Protein AF-A0A438EHL0-F1 (afdb_monomer)

pLDDT: mean 76.4, std 16.24, range [43.78, 95.75]

Structure (mmCIF, N/CA/C/O backbone):
data_AF-A0A438EHL0-F1
#
_entry.id   AF-A0A438EHL0-F1
#
loop_
_atom_site.group_PDB
_atom_site.id
_atom_site.type_symbol
_atom_site.label_atom_id
_atom_site.label_alt_id
_atom_site.label_comp_id
_atom_site.label_asym_id
_atom_site.label_entity_id
_atom_site.label_seq_id
_atom_site.pdbx_PDB_ins_code
_atom_site.Cartn_x
_atom_site.Cartn_y
_atom_site.Cartn_z
_atom_site.occupancy
_atom_site.B_iso_or_equiv
_atom_site.auth_seq_id
_atom_site.auth_comp_id
_atom_site.auth_asym_id
_atom_site.auth_atom_id
_atom_site.pdbx_PDB_model_num
ATOM 1 N N . MET A 1 1 ? 23.486 -29.432 -40.427 1.00 43.78 1 MET A N 1
ATOM 2 C CA . MET A 1 1 ? 23.519 -28.506 -39.273 1.00 43.78 1 MET A CA 1
ATOM 3 C C . MET A 1 1 ? 22.447 -27.451 -39.514 1.00 43.78 1 MET A C 1
ATOM 5 O O . MET A 1 1 ? 22.687 -26.697 -40.431 1.00 43.78 1 MET A O 1
ATOM 9 N N . GLU A 1 2 ? 21.289 -27.437 -38.821 1.00 53.62 2 GLU A N 1
ATOM 10 C CA . GLU A 1 2 ? 20.375 -26.251 -38.755 1.00 53.62 2 GLU A CA 1
ATOM 11 C C . GLU A 1 2 ? 19.065 -26.421 -37.938 1.00 53.62 2 GLU A C 1
ATOM 13 O O . GLU A 1 2 ? 18.179 -25.575 -37.999 1.00 53.62 2 GLU A O 1
ATOM 18 N N . VAL A 1 3 ? 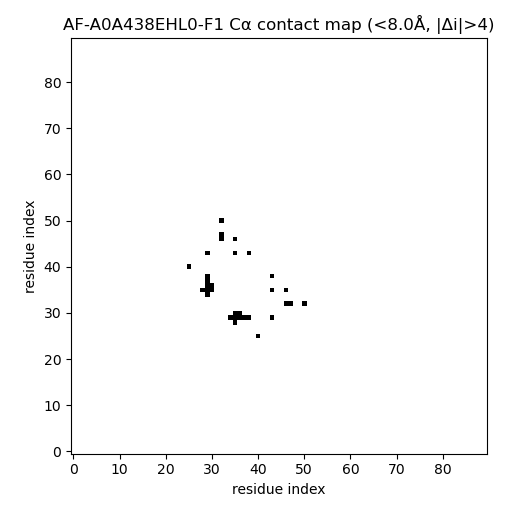18.909 -27.446 -37.089 1.00 50.84 3 VAL A N 1
ATOM 19 C CA . VAL A 1 3 ? 17.657 -27.620 -36.303 1.00 50.84 3 VAL A CA 1
ATOM 20 C C . VAL A 1 3 ? 17.664 -26.843 -34.965 1.00 50.84 3 VAL A C 1
ATOM 22 O O . VAL A 1 3 ? 16.735 -26.928 -34.165 1.00 50.84 3 VAL A O 1
ATOM 25 N N . SER A 1 4 ? 18.683 -26.018 -34.704 1.00 53.03 4 SER A N 1
ATOM 26 C CA . SER A 1 4 ? 18.837 -25.319 -33.412 1.00 53.03 4 SER A CA 1
ATOM 27 C C . SER A 1 4 ? 18.113 -23.966 -33.328 1.00 53.03 4 SER A C 1
ATOM 29 O O . SER A 1 4 ? 17.937 -23.434 -32.235 1.00 53.03 4 SER A O 1
ATOM 31 N N . ARG A 1 5 ? 17.632 -23.405 -34.448 1.00 54.06 5 ARG A N 1
ATOM 32 C CA . ARG A 1 5 ? 17.134 -22.014 -34.525 1.00 54.06 5 ARG A CA 1
ATOM 33 C C . ARG A 1 5 ? 15.606 -21.876 -34.579 1.00 54.06 5 ARG A C 1
ATOM 35 O O . ARG A 1 5 ? 15.085 -20.954 -35.195 1.00 54.06 5 ARG A O 1
ATOM 42 N N . CYS A 1 6 ? 14.855 -22.772 -33.940 1.00 51.38 6 CYS A N 1
ATOM 43 C CA . CYS A 1 6 ? 13.390 -22.625 -33.836 1.00 51.38 6 CYS A CA 1
ATOM 44 C C . CYS A 1 6 ? 12.865 -22.592 -32.388 1.00 51.38 6 CYS A C 1
ATOM 46 O O . CYS A 1 6 ? 11.793 -22.046 -32.120 1.00 51.38 6 CYS A O 1
ATOM 48 N N . LYS A 1 7 ? 13.646 -23.081 -31.414 1.00 53.59 7 LYS A N 1
ATOM 49 C CA . LYS A 1 7 ? 13.230 -23.150 -30.000 1.00 53.59 7 LYS A CA 1
ATOM 50 C C . LYS A 1 7 ? 13.473 -21.840 -29.229 1.00 53.59 7 LYS A C 1
ATOM 52 O O . LYS A 1 7 ? 12.692 -21.496 -28.342 1.00 53.59 7 LYS A O 1
ATOM 57 N N . GLU A 1 8 ? 14.479 -21.051 -29.615 1.00 51.81 8 GLU A N 1
ATOM 58 C CA . GLU A 1 8 ? 14.835 -19.783 -28.946 1.00 51.81 8 GLU A CA 1
ATOM 59 C C . GLU A 1 8 ? 13.847 -18.635 -29.216 1.00 51.81 8 GLU A C 1
ATOM 61 O O . GLU A 1 8 ? 13.502 -17.867 -28.312 1.00 51.81 8 GLU A O 1
ATOM 66 N N . MET A 1 9 ? 13.301 -18.561 -30.433 1.00 52.22 9 MET A N 1
ATOM 67 C CA . MET A 1 9 ? 12.383 -17.494 -30.861 1.00 52.22 9 MET A CA 1
ATOM 68 C C . MET A 1 9 ? 11.072 -17.466 -30.053 1.00 52.22 9 MET A C 1
ATOM 70 O O . MET A 1 9 ? 10.471 -16.404 -29.858 1.00 52.22 9 MET A O 1
ATOM 74 N N . SER A 1 10 ? 10.616 -18.625 -29.564 1.00 60.84 10 SER A N 1
ATOM 75 C CA . SER A 1 10 ? 9.407 -18.753 -28.738 1.00 60.84 10 SER A CA 1
ATOM 76 C C . SER A 1 10 ? 9.636 -18.246 -27.305 1.00 60.84 10 SER A C 1
ATOM 78 O O . SER A 1 10 ? 8.835 -17.473 -26.765 1.00 60.84 10 SER A O 1
ATOM 80 N N . GLY A 1 11 ? 10.789 -18.587 -26.718 1.00 69.00 11 GLY A N 1
ATOM 81 C CA . GLY A 1 11 ? 11.171 -18.163 -25.370 1.00 69.00 11 GLY A CA 1
ATOM 82 C C . GLY A 1 11 ? 11.383 -16.651 -25.255 1.00 69.00 11 GLY A C 1
ATOM 83 O O . GLY A 1 11 ? 10.919 -16.025 -24.296 1.00 69.00 11 GLY A O 1
ATOM 84 N N . GLU A 1 12 ? 12.008 -16.022 -26.254 1.00 70.94 12 GLU A N 1
ATOM 85 C CA . GLU A 1 12 ? 12.182 -14.566 -26.280 1.00 70.94 12 GLU A CA 1
ATOM 86 C C . GLU A 1 12 ? 10.852 -13.810 -26.378 1.00 70.94 12 GLU A C 1
ATOM 88 O O . GLU A 1 12 ? 10.630 -12.831 -25.654 1.00 70.94 12 GLU A O 1
ATOM 93 N N . LYS A 1 13 ? 9.932 -14.265 -27.240 1.00 75.56 13 LYS A N 1
ATOM 94 C CA . LYS A 1 13 ? 8.592 -13.669 -27.369 1.00 75.56 13 LYS A CA 1
ATOM 95 C C . LYS A 1 13 ? 7.839 -13.737 -26.039 1.00 75.56 13 LYS A C 1
ATOM 97 O O . LYS A 1 13 ? 7.246 -12.736 -25.620 1.00 75.56 13 LYS A O 1
ATOM 102 N N . LEU A 1 14 ? 7.914 -14.868 -25.334 1.00 77.69 14 LEU A N 1
ATOM 103 C CA . LEU A 1 14 ? 7.318 -15.032 -24.006 1.00 77.69 14 LEU A CA 1
ATOM 104 C C . LEU A 1 14 ? 7.967 -14.107 -22.966 1.00 77.69 14 LEU A C 1
ATOM 106 O O . LEU A 1 14 ? 7.261 -13.423 -22.221 1.00 77.69 14 LEU A O 1
ATOM 110 N N . ARG A 1 15 ? 9.302 -14.007 -22.949 1.00 78.69 15 ARG A N 1
ATOM 111 C CA . ARG A 1 15 ? 10.043 -13.090 -22.064 1.00 78.69 15 ARG A CA 1
ATOM 112 C C . ARG A 1 15 ? 9.645 -11.632 -22.290 1.00 78.69 15 ARG A C 1
ATOM 114 O O . ARG A 1 15 ? 9.382 -10.912 -21.324 1.00 78.69 15 ARG A O 1
ATOM 121 N N . ARG A 1 16 ? 9.520 -11.198 -23.549 1.00 81.19 16 ARG A N 1
ATOM 122 C CA . ARG A 1 16 ? 9.049 -9.847 -23.909 1.00 81.19 16 ARG A CA 1
ATOM 123 C C . ARG A 1 16 ? 7.615 -9.604 -23.427 1.00 81.19 16 ARG A C 1
ATOM 125 O O . ARG A 1 16 ? 7.346 -8.556 -22.835 1.00 81.19 16 ARG A O 1
ATOM 132 N N . ARG A 1 17 ? 6.705 -10.572 -23.603 1.00 83.38 17 ARG A N 1
ATOM 133 C CA . ARG A 1 17 ? 5.326 -10.502 -23.073 1.00 83.38 17 ARG A CA 1
AT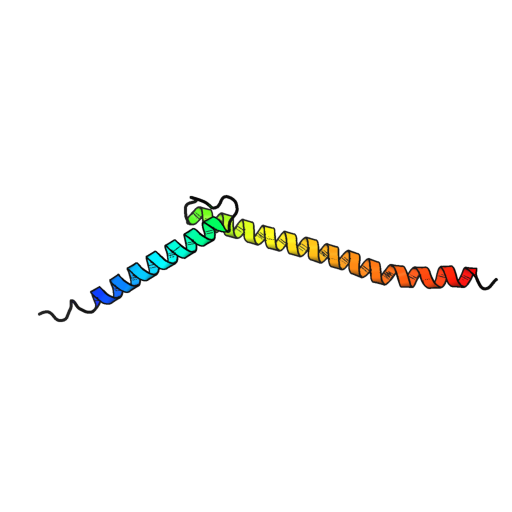OM 134 C C . ARG A 1 17 ? 5.313 -10.382 -21.546 1.00 83.38 17 ARG A C 1
ATOM 136 O O . ARG A 1 17 ? 4.624 -9.511 -21.013 1.00 83.38 17 ARG A O 1
ATOM 143 N N . ARG A 1 18 ? 6.122 -11.184 -20.845 1.00 85.12 18 ARG A N 1
ATOM 144 C CA . ARG A 1 18 ? 6.230 -11.161 -19.378 1.00 85.12 18 ARG A CA 1
ATOM 145 C C . ARG A 1 18 ? 6.736 -9.810 -18.874 1.00 85.12 18 ARG A C 1
ATOM 147 O O . ARG A 1 18 ? 6.091 -9.212 -18.018 1.00 85.12 18 ARG A O 1
ATOM 154 N N . ARG A 1 19 ? 7.807 -9.269 -19.468 1.00 86.56 19 ARG A N 1
ATOM 155 C CA . ARG A 1 19 ? 8.341 -7.933 -19.134 1.00 86.56 19 ARG A CA 1
ATOM 156 C C . ARG A 1 19 ? 7.300 -6.827 -19.336 1.00 86.56 19 ARG A C 1
ATOM 158 O O . ARG A 1 19 ? 7.120 -5.983 -18.461 1.00 86.56 19 ARG A O 1
ATOM 165 N N . ARG A 1 20 ? 6.558 -6.854 -20.452 1.00 87.31 20 ARG A N 1
ATOM 166 C CA . ARG A 1 20 ? 5.462 -5.898 -20.712 1.00 87.31 20 ARG A CA 1
ATOM 167 C C . ARG A 1 20 ? 4.346 -6.007 -19.670 1.00 87.31 20 ARG A C 1
ATOM 169 O O . ARG A 1 20 ? 3.850 -4.982 -19.209 1.00 87.31 20 ARG A O 1
ATOM 176 N N . SER A 1 21 ? 3.975 -7.226 -19.278 1.00 88.75 21 SER A N 1
ATOM 177 C CA . SER A 1 21 ? 2.970 -7.471 -18.236 1.00 88.75 21 SER A CA 1
ATOM 178 C C . SER A 1 21 ? 3.414 -6.922 -16.877 1.00 88.75 21 SER A C 1
ATOM 180 O O . SER A 1 21 ? 2.6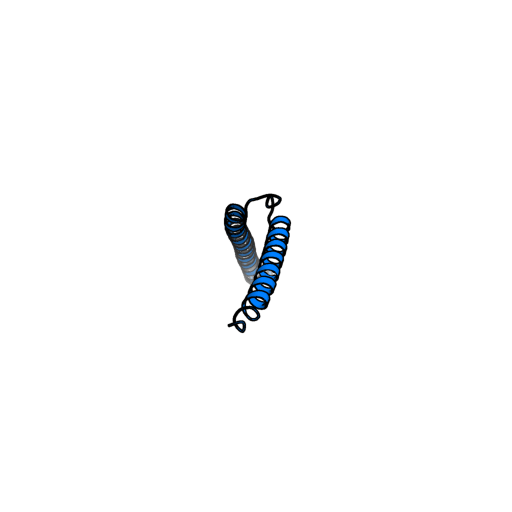75 -6.161 -16.254 1.00 88.75 21 SER A O 1
ATOM 182 N N . VAL A 1 22 ? 4.653 -7.209 -16.461 1.00 88.62 22 VAL A N 1
ATOM 183 C CA . VAL A 1 22 ? 5.228 -6.690 -15.208 1.00 88.62 22 VAL A CA 1
ATOM 184 C C . VAL A 1 22 ? 5.228 -5.161 -15.205 1.00 88.62 22 VAL A C 1
ATOM 186 O O . VAL A 1 22 ? 4.722 -4.557 -14.264 1.00 88.62 22 VAL A O 1
ATOM 189 N N . ARG A 1 23 ? 5.672 -4.516 -16.291 1.00 87.06 23 ARG A N 1
ATOM 190 C CA . ARG A 1 23 ? 5.679 -3.047 -16.396 1.00 87.06 23 ARG A CA 1
ATOM 191 C C . ARG A 1 23 ? 4.276 -2.439 -16.276 1.00 87.06 23 ARG A C 1
ATOM 193 O O . ARG A 1 23 ? 4.113 -1.401 -15.640 1.00 87.06 23 ARG A O 1
ATOM 200 N N . ARG A 1 24 ? 3.247 -3.087 -16.840 1.00 89.81 24 ARG A N 1
ATOM 201 C CA . ARG A 1 24 ? 1.841 -2.663 -16.681 1.00 89.81 24 ARG A CA 1
AT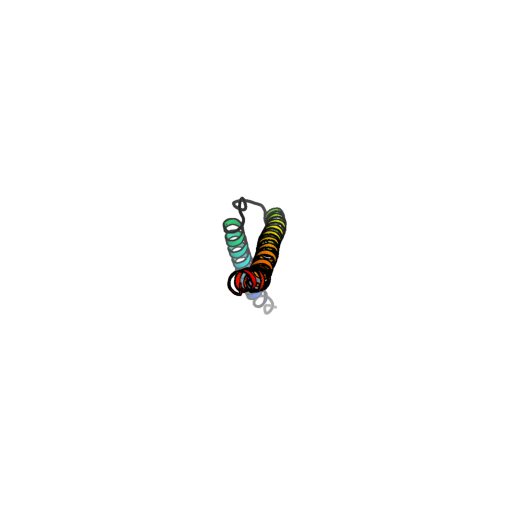OM 202 C C . ARG A 1 24 ? 1.366 -2.790 -15.231 1.00 89.81 24 ARG A C 1
ATOM 204 O O . ARG A 1 24 ? 0.695 -1.883 -14.746 1.00 89.81 24 ARG A O 1
ATOM 211 N N . LYS A 1 25 ? 1.721 -3.881 -14.543 1.00 90.00 25 LYS A N 1
ATOM 212 C CA . LYS A 1 25 ? 1.382 -4.097 -13.125 1.00 90.00 25 LYS A CA 1
ATOM 213 C C . LYS A 1 25 ? 2.060 -3.068 -12.219 1.00 90.00 25 LYS A C 1
ATOM 215 O O . LYS A 1 25 ? 1.379 -2.450 -11.411 1.00 90.00 25 LYS A O 1
ATOM 220 N N . VAL A 1 26 ? 3.351 -2.805 -12.426 1.00 88.62 26 VAL A N 1
ATOM 221 C CA . VAL A 1 26 ? 4.097 -1.772 -11.686 1.00 88.62 26 VAL A CA 1
ATOM 222 C C . VAL A 1 26 ? 3.478 -0.391 -11.914 1.00 88.62 26 VAL A C 1
ATOM 224 O O . VAL A 1 26 ? 3.221 0.326 -10.956 1.00 88.62 26 VAL A O 1
ATOM 227 N N . LYS A 1 27 ? 3.121 -0.036 -13.157 1.00 88.31 27 LYS A N 1
ATOM 228 C CA . LYS A 1 27 ? 2.455 1.246 -13.452 1.00 88.31 27 LYS A CA 1
ATOM 229 C C . LYS A 1 27 ? 1.075 1.370 -12.793 1.00 88.31 27 LYS A C 1
ATOM 231 O O . LYS A 1 27 ? 0.684 2.470 -12.413 1.00 88.31 27 LYS A O 1
ATOM 236 N N . LYS A 1 28 ? 0.328 0.268 -12.657 1.00 90.06 28 LYS A N 1
ATOM 237 C CA . LYS A 1 28 ? -0.919 0.250 -11.872 1.00 90.06 28 LYS A CA 1
ATOM 238 C C . LYS A 1 28 ? -0.635 0.481 -10.389 1.00 90.06 28 LYS A C 1
ATOM 240 O O . LYS A 1 28 ? -1.296 1.318 -9.789 1.00 90.06 28 LYS A O 1
ATOM 245 N N . LEU A 1 29 ? 0.375 -0.187 -9.831 1.00 89.12 29 LEU A N 1
ATOM 246 C CA . LEU A 1 29 ? 0.765 -0.014 -8.431 1.00 89.12 29 LEU A CA 1
ATOM 247 C C . LEU A 1 29 ? 1.177 1.436 -8.129 1.00 89.12 29 LEU A C 1
ATOM 249 O O . LEU A 1 29 ? 0.684 2.021 -7.174 1.00 89.12 29 LEU A O 1
ATOM 253 N N . GLN A 1 30 ? 1.955 2.070 -9.011 1.00 87.88 30 GLN A N 1
ATOM 254 C CA . GLN A 1 30 ? 2.327 3.491 -8.899 1.00 87.88 30 GLN A CA 1
ATOM 255 C C . GLN A 1 30 ? 1.130 4.455 -8.843 1.00 87.88 30 GLN A C 1
ATOM 257 O O . GLN A 1 30 ? 1.267 5.565 -8.337 1.00 87.88 30 GLN A O 1
ATOM 262 N N . ARG A 1 31 ? -0.027 4.073 -9.402 1.00 88.50 31 ARG A N 1
ATOM 263 C CA . ARG A 1 31 ? -1.256 4.882 -9.356 1.00 88.50 31 ARG A CA 1
ATOM 264 C C . ARG A 1 31 ? -2.060 4.660 -8.079 1.00 88.50 31 ARG A C 1
ATOM 266 O O . ARG A 1 31 ? -2.755 5.575 -7.663 1.00 88.50 31 ARG A O 1
ATOM 273 N N . LEU A 1 32 ? -1.990 3.457 -7.512 1.00 88.31 32 LEU A N 1
ATOM 274 C CA . LEU A 1 32 ? -2.713 3.085 -6.295 1.00 88.31 32 LEU A CA 1
ATOM 275 C C . LEU A 1 32 ? -2.020 3.608 -5.038 1.00 88.31 32 LEU A C 1
ATOM 277 O O . LEU A 1 32 ? -2.688 3.990 -4.086 1.00 88.31 32 LEU A O 1
ATOM 281 N N . ILE A 1 33 ? -0.687 3.619 -5.032 1.00 87.56 33 ILE A N 1
ATOM 282 C CA . ILE A 1 33 ? 0.078 4.036 -3.861 1.00 87.56 33 ILE A CA 1
ATOM 283 C C . ILE A 1 33 ? 0.194 5.564 -3.825 1.00 87.56 33 ILE A C 1
ATOM 285 O O . ILE A 1 33 ? 0.654 6.163 -4.807 1.00 87.56 33 ILE A O 1
ATOM 289 N N . PRO A 1 34 ? -0.175 6.216 -2.707 1.00 83.06 34 PRO A N 1
ATOM 290 C CA . PRO A 1 34 ? -0.024 7.657 -2.557 1.00 83.06 34 PRO A CA 1
ATOM 291 C C . PRO A 1 34 ? 1.451 8.052 -2.674 1.00 83.06 34 PRO A C 1
ATOM 293 O O . PRO A 1 34 ? 2.328 7.473 -2.033 1.00 83.06 34 PRO A O 1
ATOM 296 N N . GLY A 1 35 ? 1.731 9.020 -3.550 1.00 83.00 35 GLY A N 1
ATOM 297 C CA . GLY A 1 35 ? 3.096 9.438 -3.874 1.00 83.00 35 GLY A CA 1
ATOM 298 C C . GLY A 1 35 ? 3.883 8.440 -4.729 1.00 83.00 35 GLY A C 1
ATOM 299 O O . GLY A 1 35 ? 5.054 8.681 -4.956 1.00 83.00 35 GLY A O 1
ATOM 300 N N . GLY A 1 36 ? 3.270 7.356 -5.227 1.00 80.75 36 GLY A N 1
ATOM 301 C CA . GLY A 1 36 ? 3.918 6.283 -5.998 1.00 80.75 36 GLY A CA 1
ATOM 302 C C . GLY A 1 36 ? 4.270 6.617 -7.457 1.00 80.75 36 GLY A C 1
ATOM 303 O O . GLY A 1 36 ? 4.974 5.848 -8.117 1.00 80.75 36 GLY A O 1
ATOM 304 N N . ARG A 1 37 ? 3.784 7.741 -8.001 1.00 82.06 37 ARG A N 1
ATOM 305 C CA . ARG A 1 37 ? 4.001 8.120 -9.408 1.00 82.06 37 ARG A CA 1
ATOM 306 C C . ARG A 1 37 ? 5.474 8.438 -9.661 1.00 82.06 37 ARG A C 1
ATOM 308 O O . ARG A 1 37 ? 6.030 9.338 -9.053 1.00 82.06 37 ARG A O 1
ATOM 315 N N . GLY A 1 38 ? 6.086 7.711 -10.595 1.00 79.94 38 GLY A N 1
ATOM 316 C CA . GLY A 1 38 ? 7.474 7.946 -11.004 1.00 79.94 38 GLY A CA 1
ATOM 317 C C . GLY A 1 38 ? 8.537 7.328 -10.090 1.00 79.94 38 GLY A C 1
ATOM 318 O O . GLY A 1 38 ? 9.716 7.451 -10.404 1.00 79.94 38 GLY A O 1
ATOM 319 N N . LEU A 1 39 ? 8.165 6.621 -9.012 1.00 81.88 39 LEU A N 1
ATOM 320 C CA . LEU A 1 39 ? 9.151 5.931 -8.175 1.00 81.88 39 LEU A CA 1
ATOM 321 C C . LEU A 1 39 ? 9.755 4.722 -8.887 1.00 81.88 39 LEU A C 1
ATOM 323 O O . LEU A 1 39 ? 9.056 3.969 -9.577 1.00 81.88 39 LEU A O 1
ATOM 327 N N . GLN A 1 40 ? 11.049 4.510 -8.643 1.00 85.50 40 GLN A N 1
ATOM 328 C CA . GLN A 1 40 ? 11.733 3.274 -9.004 1.00 85.50 40 GLN A CA 1
ATOM 329 C C . GLN A 1 40 ? 11.049 2.065 -8.336 1.00 85.50 40 GLN A C 1
ATOM 331 O O . GLN A 1 40 ? 10.519 2.207 -7.228 1.00 85.50 40 GLN A O 1
ATOM 336 N N . PRO A 1 41 ? 11.041 0.885 -8.986 1.00 81.56 41 PRO A N 1
ATOM 337 C CA . PRO A 1 41 ? 10.333 -0.294 -8.490 1.00 81.56 41 PRO A CA 1
ATOM 338 C C . PRO A 1 41 ? 10.725 -0.680 -7.062 1.00 81.56 41 PRO A C 1
ATOM 340 O O . PRO A 1 41 ? 9.841 -0.943 -6.254 1.00 81.56 41 PRO A O 1
ATOM 343 N N . ASP A 1 42 ? 12.015 -0.640 -6.729 1.00 85.62 42 ASP A N 1
ATOM 344 C CA . ASP A 1 42 ? 12.539 -1.028 -5.414 1.00 85.62 42 ASP A CA 1
ATOM 345 C C . ASP A 1 42 ? 11.925 -0.189 -4.287 1.00 85.62 42 ASP A C 1
ATOM 347 O O . ASP A 1 42 ? 11.375 -0.710 -3.315 1.00 85.62 42 ASP A O 1
ATOM 351 N N . ARG A 1 43 ? 11.903 1.134 -4.472 1.00 86.44 43 ARG A N 1
ATOM 352 C CA . ARG A 1 43 ? 11.321 2.066 -3.500 1.00 86.44 43 ARG A CA 1
ATOM 353 C C . ARG A 1 43 ? 9.792 2.035 -3.503 1.00 86.44 43 ARG A C 1
ATOM 355 O O . ARG A 1 43 ? 9.170 2.259 -2.466 1.00 86.44 43 ARG A O 1
ATOM 362 N N . LEU A 1 44 ? 9.179 1.743 -4.651 1.00 89.94 44 LEU A N 1
ATOM 363 C CA . LEU A 1 44 ? 7.731 1.574 -4.767 1.00 89.94 44 LEU A CA 1
ATOM 364 C C . LEU A 1 44 ? 7.243 0.377 -3.945 1.00 89.94 44 LEU A C 1
A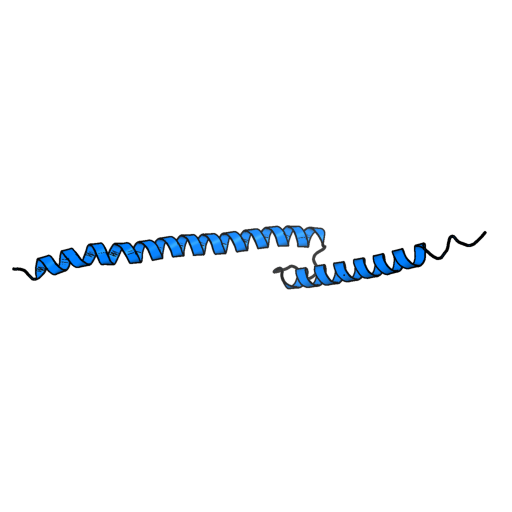TOM 366 O O . LEU A 1 44 ? 6.216 0.490 -3.278 1.00 89.94 44 LEU A O 1
ATOM 370 N N . PHE A 1 45 ? 7.954 -0.752 -3.983 1.00 89.06 45 PHE A N 1
ATOM 371 C CA . PHE A 1 45 ? 7.577 -1.939 -3.215 1.00 89.06 45 PHE A CA 1
ATOM 372 C C . PHE A 1 45 ? 7.707 -1.715 -1.711 1.00 89.06 45 PHE A C 1
ATOM 374 O O . PHE A 1 45 ? 6.775 -2.054 -0.985 1.00 89.06 45 PHE A O 1
ATOM 381 N N . LEU A 1 46 ? 8.786 -1.071 -1.258 1.00 90.50 46 LEU A N 1
ATOM 382 C CA . LEU A 1 46 ? 8.948 -0.706 0.151 1.00 90.50 46 LEU A CA 1
ATOM 383 C C . LEU A 1 46 ? 7.790 0.183 0.627 1.00 90.50 46 LEU A C 1
ATOM 385 O O . LEU A 1 46 ? 7.073 -0.165 1.559 1.00 90.50 46 LEU A O 1
ATOM 389 N N . ARG A 1 47 ? 7.503 1.260 -0.116 1.00 88.75 47 ARG A N 1
ATOM 390 C CA . ARG A 1 47 ? 6.389 2.170 0.191 1.00 88.75 47 ARG A CA 1
ATOM 391 C C . ARG A 1 47 ? 5.028 1.468 0.162 1.00 88.75 47 ARG A C 1
ATOM 393 O O . ARG A 1 47 ? 4.123 1.836 0.905 1.00 88.75 47 ARG A O 1
ATOM 400 N N . THR A 1 48 ? 4.869 0.476 -0.714 1.00 91.50 48 THR A N 1
ATOM 401 C CA . THR A 1 48 ? 3.661 -0.355 -0.783 1.00 91.50 48 THR A CA 1
ATOM 402 C C . THR A 1 48 ? 3.498 -1.182 0.488 1.00 91.50 48 THR A C 1
ATOM 404 O O . THR A 1 48 ? 2.390 -1.250 1.013 1.00 91.50 48 THR A O 1
ATOM 407 N N . ALA A 1 49 ? 4.576 -1.790 0.989 1.00 92.31 49 ALA A N 1
ATOM 408 C CA . ALA A 1 49 ? 4.547 -2.571 2.221 1.00 92.31 49 ALA A CA 1
ATOM 409 C C . ALA A 1 49 ? 4.157 -1.697 3.422 1.00 92.31 49 ALA A C 1
ATOM 411 O O . ALA A 1 49 ? 3.226 -2.051 4.148 1.00 92.31 49 ALA A O 1
ATOM 412 N N . ASP A 1 50 ? 4.775 -0.520 3.549 1.00 92.44 50 ASP A N 1
ATOM 413 C CA . ASP A 1 50 ? 4.445 0.454 4.598 1.00 92.44 50 ASP A CA 1
ATOM 414 C C . ASP A 1 50 ? 2.970 0.866 4.527 1.00 92.44 50 ASP A C 1
ATOM 416 O O . ASP A 1 50 ? 2.255 0.881 5.528 1.00 92.44 50 ASP A O 1
ATOM 420 N N . TYR A 1 51 ? 2.474 1.154 3.320 1.00 92.69 51 TYR A N 1
ATOM 421 C CA . TYR A 1 51 ? 1.090 1.576 3.131 1.00 92.69 51 TYR A CA 1
ATOM 422 C C . TYR A 1 51 ? 0.081 0.463 3.449 1.00 92.69 51 TYR A C 1
ATOM 424 O O . TYR A 1 51 ? -0.952 0.728 4.061 1.00 92.69 51 TYR A O 1
ATOM 432 N N . ILE A 1 52 ? 0.381 -0.793 3.096 1.00 94.81 52 ILE A N 1
ATOM 433 C CA . ILE A 1 52 ? -0.448 -1.948 3.475 1.00 94.81 52 ILE A CA 1
ATOM 434 C C . ILE A 1 52 ? -0.495 -2.094 4.998 1.00 94.81 52 ILE A C 1
ATOM 436 O O . ILE A 1 52 ? -1.570 -2.330 5.553 1.00 94.81 52 ILE A O 1
ATOM 440 N N . LEU A 1 53 ? 0.649 -1.954 5.672 1.00 94.75 53 LEU A N 1
ATOM 441 C CA . LEU A 1 53 ? 0.720 -2.024 7.128 1.00 94.75 53 LEU A CA 1
ATOM 442 C C . LEU A 1 53 ? -0.123 -0.918 7.775 1.00 94.75 53 LEU A C 1
ATOM 444 O O . LEU A 1 53 ? -0.932 -1.209 8.656 1.00 94.75 53 LEU A O 1
ATOM 448 N N . HIS A 1 54 ? -0.002 0.320 7.293 1.00 94.00 54 HIS A N 1
ATOM 449 C CA . HIS A 1 54 ? -0.800 1.447 7.775 1.00 94.00 54 HIS A CA 1
ATOM 450 C C . HIS A 1 54 ? -2.304 1.209 7.612 1.00 94.00 54 HIS A C 1
ATOM 452 O O . HIS A 1 54 ? -3.056 1.408 8.564 1.00 94.00 54 HIS A O 1
ATOM 458 N N . LEU A 1 55 ? -2.751 0.736 6.445 1.00 94.56 55 LEU A N 1
ATOM 459 C CA . LEU A 1 55 ? -4.167 0.441 6.206 1.00 94.56 55 LEU A CA 1
ATOM 460 C C . LEU A 1 55 ? -4.691 -0.659 7.136 1.00 94.56 55 LEU A C 1
ATOM 462 O O . LEU A 1 55 ? -5.787 -0.544 7.681 1.00 94.56 55 LEU A O 1
ATOM 466 N N . ARG A 1 56 ? -3.905 -1.721 7.349 1.00 95.06 56 ARG A N 1
ATOM 467 C CA . ARG A 1 56 ? -4.268 -2.797 8.283 1.00 95.06 56 ARG A CA 1
ATOM 468 C C . ARG A 1 56 ? -4.404 -2.279 9.707 1.00 95.06 56 ARG A C 1
ATOM 470 O O . ARG A 1 56 ? -5.367 -2.623 10.384 1.00 95.06 56 ARG A O 1
ATOM 477 N N . LEU A 1 57 ? -3.472 -1.435 10.145 1.00 95.62 57 LEU A N 1
ATOM 478 C CA . LEU A 1 57 ? -3.525 -0.834 11.471 1.00 95.62 57 LEU A CA 1
ATOM 479 C C . LEU A 1 57 ? -4.762 0.057 11.629 1.00 95.62 57 LEU A C 1
ATOM 481 O O . LEU A 1 57 ? -5.476 -0.083 12.616 1.00 95.62 57 LEU A O 1
ATOM 485 N N . GLN A 1 58 ? -5.062 0.909 10.643 1.00 95.06 58 GLN A N 1
ATOM 486 C CA . GLN A 1 58 ? -6.255 1.764 10.656 1.00 95.06 58 GLN A CA 1
ATOM 487 C C . GLN A 1 58 ? -7.543 0.949 10.805 1.00 95.06 58 GLN A C 1
ATOM 489 O O . GLN A 1 58 ? -8.375 1.257 11.656 1.00 95.06 58 GLN A O 1
ATOM 494 N N . VAL A 1 59 ? -7.692 -0.122 10.021 1.00 95.75 59 VAL A N 1
ATOM 495 C CA . VAL A 1 59 ? -8.858 -1.010 10.111 1.00 95.75 59 VAL A CA 1
ATOM 496 C C . VAL A 1 59 ? -8.914 -1.709 11.467 1.00 95.75 59 VAL A C 1
ATOM 498 O O . VAL A 1 59 ? -9.978 -1.751 12.076 1.00 95.75 59 VAL A O 1
ATOM 501 N N . ASN A 1 60 ? -7.788 -2.213 11.973 1.00 94.62 60 ASN A N 1
ATOM 502 C CA . ASN A 1 60 ? -7.742 -2.895 13.267 1.00 94.62 60 ASN A CA 1
ATOM 503 C C . ASN A 1 60 ? -8.125 -1.967 14.424 1.00 94.62 60 ASN A C 1
ATOM 505 O O . ASN A 1 60 ? -8.889 -2.372 15.296 1.00 94.62 60 ASN A O 1
ATOM 509 N N . VAL A 1 61 ? -7.636 -0.724 14.423 1.00 95.06 61 VAL A N 1
ATOM 510 C CA . VAL A 1 61 ? -7.993 0.283 15.432 1.00 95.06 61 VAL A CA 1
ATOM 511 C C . VAL A 1 61 ? -9.486 0.591 15.365 1.00 95.06 61 VAL A C 1
ATOM 513 O O . VAL A 1 61 ? -10.170 0.511 16.381 1.00 95.06 61 VAL A O 1
ATOM 516 N N . LEU A 1 62 ? -10.023 0.864 14.172 1.00 93.25 62 LEU A N 1
ATOM 517 C CA . LEU A 1 62 ? -11.455 1.125 13.991 1.00 93.25 62 LEU A CA 1
ATOM 518 C C . LEU A 1 62 ? -12.321 -0.069 14.416 1.00 93.25 62 LEU A C 1
ATOM 520 O O . LEU A 1 62 ? -13.373 0.112 15.025 1.00 93.25 62 LEU A O 1
ATOM 524 N N . GLN A 1 63 ? -11.879 -1.296 14.140 1.00 92.00 63 GLN A N 1
ATOM 525 C CA . GLN A 1 63 ? -12.561 -2.509 14.586 1.00 92.00 63 GLN A CA 1
ATOM 526 C C . GLN A 1 63 ? -12.500 -2.686 16.104 1.00 92.00 63 GLN A C 1
ATOM 528 O O . GLN A 1 63 ? -13.501 -3.081 16.698 1.00 92.00 63 GLN A O 1
ATOM 533 N N . ALA A 1 64 ? -11.360 -2.406 16.737 1.00 91.56 64 ALA A N 1
ATOM 534 C CA . ALA A 1 64 ? -11.217 -2.466 18.188 1.00 91.56 64 ALA A CA 1
ATOM 535 C C . ALA A 1 64 ? -12.135 -1.445 18.866 1.00 91.56 64 ALA A C 1
ATOM 537 O O . ALA A 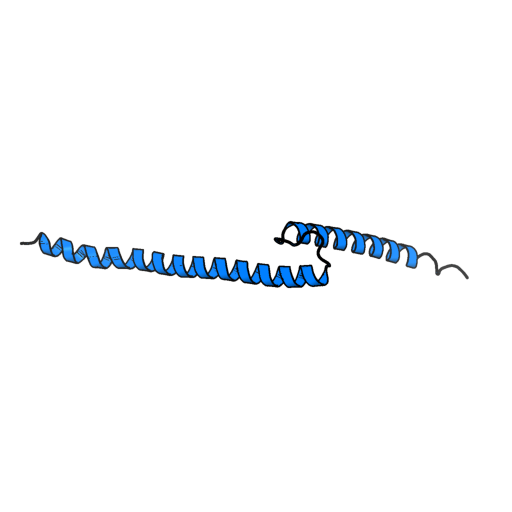1 64 ? -12.914 -1.815 19.739 1.00 91.56 64 ALA A O 1
ATOM 538 N N . LEU A 1 65 ? -12.127 -0.198 18.389 1.00 89.31 65 LEU A N 1
ATOM 539 C CA . LEU A 1 65 ? -13.029 0.847 18.866 1.00 89.31 65 LEU A CA 1
ATOM 540 C C . LEU A 1 65 ? -14.492 0.450 18.657 1.00 89.31 65 LEU A C 1
ATOM 542 O O . LEU A 1 65 ? -15.281 0.502 19.592 1.00 89.31 65 LEU A O 1
ATOM 546 N N . SER A 1 66 ? -14.858 -0.038 17.468 1.00 89.81 66 SER A N 1
ATOM 547 C CA . SER A 1 66 ? -16.224 -0.501 17.200 1.00 89.81 66 SER A CA 1
ATOM 548 C C . SER A 1 66 ? -16.655 -1.629 18.139 1.00 89.81 66 SER A C 1
ATOM 550 O O . SER A 1 66 ? -17.806 -1.651 18.566 1.00 89.81 66 SER A O 1
ATOM 552 N N . LYS A 1 67 ? -15.754 -2.553 18.490 1.00 85.81 67 LYS A N 1
ATOM 553 C CA . LYS A 1 67 ? -16.040 -3.601 19.478 1.00 85.81 67 LYS A CA 1
ATOM 554 C C . LYS A 1 67 ? -16.259 -3.015 20.868 1.00 85.81 67 LYS A C 1
ATOM 556 O O . LYS A 1 67 ? -17.220 -3.412 21.513 1.00 85.81 67 LYS A O 1
ATOM 561 N N . ILE A 1 68 ? -15.426 -2.066 21.295 1.00 85.00 68 ILE A N 1
ATOM 562 C CA . ILE A 1 68 ? -15.578 -1.385 22.588 1.00 85.00 68 ILE A CA 1
ATOM 563 C C . ILE A 1 68 ? -16.946 -0.691 22.659 1.00 85.00 68 ILE A C 1
ATOM 565 O O . ILE A 1 68 ? -17.730 -1.000 23.550 1.00 85.00 68 ILE A O 1
ATOM 569 N N . TYR A 1 69 ? -17.304 0.123 21.662 1.00 79.56 69 TYR A N 1
ATOM 570 C CA . TYR A 1 69 ? -18.601 0.817 21.633 1.00 79.56 69 TYR A CA 1
ATOM 571 C C . TYR A 1 69 ? -19.809 -0.127 21.515 1.00 79.56 69 TYR A C 1
ATOM 573 O O . TYR A 1 69 ? -20.874 0.138 22.080 1.00 79.56 69 TYR A O 1
ATOM 581 N N . LYS A 1 70 ? -19.674 -1.249 20.793 1.00 72.69 70 LYS A N 1
ATOM 582 C CA . LYS A 1 70 ? -20.728 -2.275 20.726 1.00 72.69 70 LYS A CA 1
ATOM 583 C C . LYS A 1 70 ? -20.941 -2.967 22.070 1.00 72.69 70 LYS A C 1
ATOM 585 O O . LYS A 1 70 ? -22.086 -3.206 22.434 1.00 72.69 70 LYS A O 1
ATOM 590 N N . LEU A 1 71 ? -19.863 -3.264 22.794 1.00 58.69 71 LEU A N 1
ATOM 591 C CA . LEU A 1 71 ? -19.929 -3.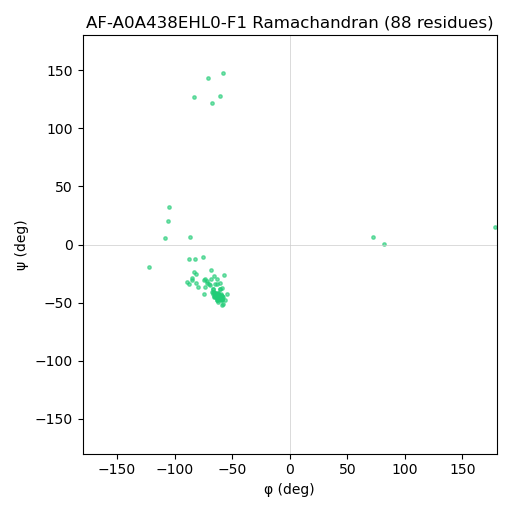861 24.130 1.00 58.69 71 LEU A CA 1
ATOM 592 C C . LEU A 1 71 ? -20.553 -2.894 25.142 1.00 58.69 71 LEU A C 1
ATOM 594 O O . LEU A 1 71 ? -21.370 -3.302 25.968 1.00 58.69 71 LEU A O 1
ATOM 598 N N . GLU A 1 72 ? -20.238 -1.607 25.020 1.00 57.53 72 GLU A N 1
ATOM 599 C CA . GLU A 1 72 ? -20.802 -0.551 25.858 1.00 57.53 72 GLU A CA 1
ATOM 600 C C . GLU A 1 72 ? -22.320 -0.411 25.631 1.00 57.53 72 GLU A C 1
ATOM 602 O O . GLU A 1 72 ? -23.103 -0.383 26.579 1.00 57.53 72 GLU A O 1
ATOM 607 N N . SER A 1 73 ? -22.774 -0.489 24.376 1.00 54.72 73 SER A N 1
ATOM 608 C CA . SER A 1 73 ? -24.207 -0.425 24.041 1.00 54.72 73 SER A CA 1
ATOM 609 C C . SER A 1 73 ? -25.022 -1.620 24.568 1.00 54.72 73 SER A C 1
ATOM 611 O O . SER A 1 73 ? -26.212 -1.474 24.840 1.00 54.72 73 SER A O 1
ATOM 613 N N . SER A 1 74 ? -24.404 -2.795 24.747 1.00 53.03 74 SER A N 1
ATOM 614 C CA . SER A 1 74 ? -25.061 -3.973 25.341 1.00 53.03 74 SER A CA 1
ATOM 615 C C . SER A 1 74 ? -25.109 -3.963 26.876 1.00 53.03 74 SER A C 1
ATOM 617 O O . SER A 1 74 ? -26.003 -4.579 27.451 1.00 53.03 74 SER A O 1
ATOM 619 N N . GLY A 1 75 ? -24.185 -3.268 27.549 1.00 54.25 75 GLY A N 1
ATOM 620 C CA . GLY A 1 75 ? -24.122 -3.218 29.017 1.00 54.25 75 GLY A CA 1
ATOM 621 C C . GLY A 1 75 ? -24.982 -2.119 29.648 1.00 54.25 75 GLY A C 1
ATOM 622 O O . GLY A 1 75 ? -25.566 -2.325 30.711 1.00 54.25 75 GLY A O 1
ATOM 623 N N . PHE A 1 76 ? -25.116 -0.964 28.987 1.00 54.91 76 PHE A N 1
ATOM 624 C CA . PHE A 1 76 ? -25.796 0.199 29.573 1.00 54.91 76 PHE A CA 1
ATOM 625 C C . PHE A 1 76 ? -27.323 0.048 29.680 1.00 54.91 76 PHE A C 1
ATOM 627 O O . PHE A 1 76 ? -27.912 0.509 30.656 1.00 54.91 76 PHE A O 1
ATOM 634 N N . LEU A 1 77 ? -27.976 -0.649 28.742 1.00 54.50 77 LEU A N 1
ATOM 635 C CA . LEU A 1 77 ? -29.424 -0.894 28.824 1.00 54.50 77 LEU A CA 1
ATOM 636 C C . LEU A 1 77 ? -29.790 -1.877 29.950 1.00 54.50 77 LEU A C 1
ATOM 638 O O . LEU A 1 77 ? -30.806 -1.683 30.607 1.00 54.50 77 LEU A O 1
ATOM 642 N N . PHE A 1 78 ? -28.952 -2.875 30.248 1.00 53.53 78 PHE A N 1
ATOM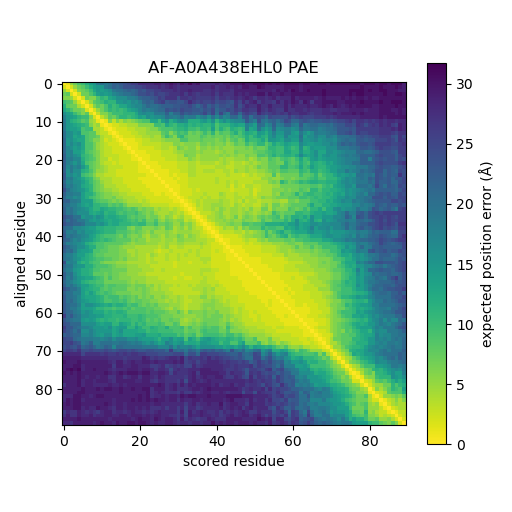 643 C CA . PHE A 1 78 ? -29.222 -3.832 31.334 1.00 53.53 78 PHE A CA 1
ATOM 644 C C . PHE A 1 78 ? -29.028 -3.234 32.735 1.00 53.53 78 PHE A C 1
ATOM 646 O O . PHE A 1 78 ? -29.712 -3.645 33.669 1.00 53.53 78 PHE A O 1
ATOM 653 N N . ALA A 1 79 ? -28.134 -2.251 32.883 1.00 55.28 79 ALA A N 1
ATOM 654 C CA . ALA A 1 79 ? -27.886 -1.580 34.160 1.00 55.28 79 ALA A CA 1
ATOM 655 C C . ALA A 1 79 ? -28.889 -0.454 34.469 1.00 55.28 79 ALA A C 1
ATOM 657 O O . ALA A 1 79 ? -29.087 -0.125 35.633 1.00 55.28 79 ALA A O 1
ATOM 658 N N . TYR A 1 80 ? -29.532 0.131 33.452 1.00 51.75 80 TYR A N 1
ATOM 659 C CA . TYR A 1 80 ? -30.447 1.264 33.636 1.00 51.75 80 TYR A CA 1
ATOM 660 C C . TYR A 1 80 ? -31.903 0.839 33.898 1.00 51.75 80 TYR A C 1
ATOM 662 O O . TYR A 1 80 ? -32.617 1.497 34.653 1.00 51.75 80 TYR A O 1
ATOM 670 N N . ILE A 1 81 ? -32.352 -0.286 33.330 1.00 57.81 81 ILE A N 1
ATOM 671 C CA . ILE A 1 81 ? -33.752 -0.741 33.442 1.00 57.81 81 ILE A CA 1
ATOM 672 C C . ILE A 1 81 ? -34.170 -1.070 34.903 1.00 57.81 81 ILE A C 1
ATOM 674 O O . ILE A 1 81 ? -35.257 -0.643 35.300 1.00 57.81 81 ILE A O 1
ATOM 678 N N . PRO A 1 82 ? -33.361 -1.743 35.757 1.00 57.47 82 PRO A N 1
ATOM 679 C CA . PRO A 1 82 ? -33.779 -2.072 37.128 1.00 57.47 82 PRO A CA 1
ATOM 680 C C . PRO A 1 82 ? -33.838 -0.853 38.060 1.00 57.47 82 PRO A C 1
ATOM 682 O O . PRO A 1 82 ? -34.666 -0.803 38.969 1.00 57.47 82 PRO A O 1
ATOM 685 N N . SER A 1 83 ? -32.975 0.145 37.837 1.00 55.44 83 SER A N 1
ATOM 686 C CA . SER A 1 83 ? -32.883 1.339 38.686 1.00 55.44 83 SER A CA 1
ATOM 687 C C . SER A 1 83 ? -34.109 2.242 38.554 1.00 55.44 83 SER A C 1
ATOM 689 O O . SER A 1 83 ? -34.549 2.826 39.541 1.00 55.44 83 SER A O 1
ATOM 691 N N . VAL A 1 84 ? -34.687 2.332 37.352 1.00 60.41 84 VAL A N 1
ATOM 692 C CA . VAL A 1 84 ? -35.868 3.170 37.087 1.00 60.41 84 VAL A CA 1
ATOM 693 C C . VAL A 1 84 ? -37.164 2.468 37.509 1.00 60.41 84 VAL A C 1
ATOM 695 O O . VAL A 1 84 ? -38.074 3.120 38.015 1.00 60.41 84 VAL A O 1
ATOM 698 N N . LEU A 1 85 ? -37.241 1.136 37.393 1.00 57.59 85 LEU A N 1
ATOM 699 C CA . LEU A 1 85 ? -38.411 0.355 37.829 1.00 57.59 85 LEU A CA 1
ATOM 700 C C . LEU A 1 85 ? -38.596 0.327 39.355 1.00 57.59 85 LEU A C 1
ATOM 702 O O . LEU A 1 85 ? -39.729 0.291 39.826 1.00 57.59 85 LEU A O 1
ATOM 706 N N . SER A 1 86 ? -37.511 0.412 40.130 1.00 58.12 86 SER A N 1
ATOM 707 C CA . SER A 1 86 ? -37.579 0.529 41.598 1.00 58.12 86 SER A CA 1
ATOM 708 C C . SER A 1 86 ? -38.149 1.882 42.066 1.00 58.12 86 SER A C 1
ATOM 710 O O . SER A 1 86 ? -38.697 1.992 43.159 1.00 58.12 86 SER A O 1
ATOM 712 N N . TYR A 1 87 ? -38.083 2.916 41.220 1.00 59.84 87 TYR A N 1
ATOM 713 C CA . TYR A 1 87 ? -38.553 4.266 41.548 1.00 59.84 87 TYR A CA 1
ATOM 714 C C . TYR A 1 87 ? -40.070 4.464 41.370 1.00 59.84 87 TYR A C 1
ATOM 716 O O . TYR A 1 87 ? -40.609 5.456 41.848 1.00 59.84 87 TYR A O 1
ATOM 724 N N . TYR A 1 88 ? -40.761 3.529 40.709 1.00 55.16 88 TYR A N 1
ATOM 725 C CA . TYR A 1 88 ? -42.207 3.593 40.430 1.00 55.16 88 TYR A CA 1
ATOM 726 C C . TYR A 1 88 ? -43.046 2.602 41.256 1.00 55.16 88 TYR A C 1
ATOM 728 O O . TYR A 1 88 ? -44.246 2.471 41.024 1.00 55.16 88 TYR A O 1
ATOM 736 N N . GLN A 1 89 ? -42.434 1.88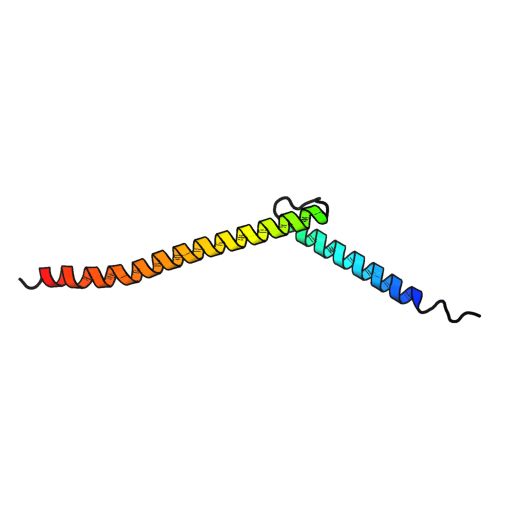7 42.204 1.00 54.97 89 GLN A N 1
ATOM 737 C CA . GLN A 1 89 ? -43.103 0.888 43.053 1.00 54.97 89 GLN A CA 1
ATOM 738 C C . GLN A 1 89 ? -43.320 1.379 44.499 1.00 54.97 89 GLN A C 1
ATOM 740 O O . GLN A 1 89 ? -43.514 0.567 45.401 1.00 54.97 89 GLN A O 1
ATOM 745 N N . LYS A 1 90 ? -43.293 2.699 44.727 1.00 52.44 90 LYS A N 1
ATOM 746 C CA . LYS A 1 90 ? -43.559 3.349 46.017 1.00 52.44 90 LYS A CA 1
ATOM 747 C C . LYS A 1 90 ? -44.618 4.429 45.855 1.00 52.44 90 LYS A C 1
ATOM 749 O O . LYS A 1 90 ? -45.449 4.548 46.779 1.00 52.44 90 LYS A O 1
#

Sequence (90 aa):
MEVSRCKEMSGEKLRRRRRRSVRRKVKKLQRLIPGGRGLQPDRLFLRTADYILHLRLQVNVLQALSKIYKLESSGFLFAYIPSVLSYYQK

Solvent-accessible surface area (backbone atoms only — not comparable to full-atom values): 5313 Å² total; per-residue (Å²): 140,80,88,76,81,66,68,58,67,56,55,52,53,50,50,53,52,49,54,54,50,52,53,53,53,53,56,49,48,25,70,72,40,88,87,25,69,89,53,56,68,73,62,40,51,55,54,46,53,55,51,52,51,52,53,52,49,53,51,50,50,53,50,51,51,52,50,53,56,52,52,49,65,64,50,54,59,69,66,48,55,64,64,58,57,65,70,74,76,119

InterPro domains:
  IPR011598 Myc-type, basic helix-loop-helix (bHLH) domain [PS50888] (6-65)
  IPR036638 Helix-loop-helix DNA-binding domain superfamily [SSF47459] (16-73)
  IPR044660 Transcription factor IBH1-like [PTHR33124] (15-69)

Mean predicted aligned error: 14.17 Å

Radius of gyration: 29.87 Å; Cα contacts (8 Å, |Δi|>4): 16; chains: 1; bounding box: 67×38×85 Å

Organism: Vitis vinifera (NCBI:txid29760)

Foldseek 3Di:
DPPPPPPVVVVVVVVVVVVVVVVVVLCVLLVVQVVSPPDDSVVSVVSVVVVVVVVVVVVVVVVVVVVVVVVVVVPPVVVPVVVVVVVPPD

Secondary structure (DSSP, 8-state):
--TTSSSHHHHHHHHHHHHHHHHHHHHHHHHHSTT-TT--HHHHHHHHHHHHHHHHHHHHHHHHHHHHHHHHHHHHHHHHHHHHHGGG--